Protein AF-A0A969ECD8-F1 (afdb_monomer_lite)

Structure (mmCIF, N/CA/C/O backbone):
data_AF-A0A969ECD8-F1
#
_entry.id   AF-A0A969ECD8-F1
#
loop_
_atom_site.group_PDB
_atom_site.id
_atom_site.type_symbol
_atom_site.label_atom_id
_atom_site.label_alt_id
_atom_site.label_comp_id
_atom_site.label_asym_id
_atom_site.label_entity_id
_atom_site.label_seq_id
_atom_site.pdbx_PDB_ins_code
_atom_site.Cartn_x
_atom_site.Cartn_y
_atom_site.Cartn_z
_atom_site.occupancy
_atom_site.B_iso_or_equiv
_atom_site.auth_seq_id
_atom_site.auth_comp_id
_atom_site.auth_asym_id
_atom_site.auth_atom_id
_atom_site.pdbx_PDB_model_num
ATOM 1 N N . MET A 1 1 ? 6.812 4.926 13.891 1.00 54.78 1 MET A N 1
ATOM 2 C CA . MET A 1 1 ? 6.330 5.191 15.276 1.00 54.78 1 MET A CA 1
ATOM 3 C C . MET A 1 1 ? 5.488 6.466 15.415 1.00 54.78 1 MET A C 1
ATOM 5 O O . MET A 1 1 ? 4.876 6.629 16.461 1.00 54.78 1 MET A O 1
ATOM 9 N N . SER A 1 2 ? 5.387 7.356 14.419 1.00 75.31 2 SER A N 1
ATOM 10 C CA . SER A 1 2 ? 4.598 8.593 14.570 1.00 75.31 2 SER A CA 1
ATOM 11 C C . SER A 1 2 ? 3.088 8.410 14.365 1.00 75.31 2 SER A C 1
ATOM 13 O O . SER A 1 2 ? 2.316 9.140 14.978 1.00 75.31 2 SER A O 1
ATOM 15 N N . PHE A 1 3 ? 2.642 7.428 13.568 1.00 90.62 3 PHE A N 1
ATOM 16 C CA . PHE A 1 3 ? 1.215 7.266 13.241 1.00 90.62 3 PHE A CA 1
ATOM 17 C C . PHE A 1 3 ? 0.589 5.936 13.672 1.00 90.62 3 PHE A C 1
ATOM 19 O O . PHE A 1 3 ? -0.624 5.778 13.559 1.00 90.62 3 PHE A O 1
ATOM 26 N N . SER A 1 4 ? 1.359 4.995 14.222 1.00 91.00 4 SER A N 1
ATOM 27 C CA . SER A 1 4 ? 0.848 3.664 14.592 1.00 91.00 4 SER A CA 1
ATOM 28 C C . SER A 1 4 ? -0.287 3.712 15.622 1.00 91.00 4 SER A C 1
ATOM 30 O O . SER A 1 4 ? -1.237 2.940 15.530 1.00 91.00 4 SER A O 1
ATOM 32 N N . ALA A 1 5 ? -0.235 4.642 16.582 1.00 93.19 5 ALA A N 1
ATOM 33 C CA . ALA A 1 5 ? -1.320 4.846 17.542 1.00 93.19 5 ALA A CA 1
ATOM 34 C C . ALA A 1 5 ? -2.611 5.338 16.866 1.00 93.19 5 ALA A C 1
ATOM 36 O O . ALA A 1 5 ? -3.697 4.904 17.239 1.00 93.19 5 ALA A O 1
ATOM 37 N N . ILE A 1 6 ? -2.492 6.195 15.844 1.00 94.88 6 ILE A N 1
ATOM 38 C CA . ILE A 1 6 ? -3.637 6.695 15.071 1.00 94.88 6 ILE A CA 1
ATOM 39 C C . ILE A 1 6 ? -4.238 5.567 14.238 1.00 94.88 6 ILE A C 1
ATOM 41 O O . ILE A 1 6 ? -5.451 5.394 14.255 1.00 94.88 6 ILE A O 1
ATOM 45 N N . VAL A 1 7 ? -3.406 4.769 13.562 1.00 95.62 7 VAL A N 1
ATOM 46 C CA . VAL A 1 7 ? -3.863 3.614 12.772 1.00 95.62 7 VAL A CA 1
ATOM 47 C C . VAL A 1 7 ? -4.618 2.617 13.654 1.00 95.62 7 VAL A C 1
ATOM 49 O O . VAL A 1 7 ? -5.744 2.253 13.330 1.00 95.62 7 VAL A O 1
ATOM 52 N N . LYS A 1 8 ? -4.071 2.267 14.826 1.00 93.88 8 LYS A N 1
ATOM 53 C CA . LYS A 1 8 ? -4.745 1.398 15.810 1.00 93.88 8 LYS A CA 1
ATOM 54 C C . LYS A 1 8 ? -6.033 2.010 16.367 1.00 93.88 8 LYS A C 1
ATOM 56 O O . LYS A 1 8 ? -7.001 1.300 16.619 1.00 93.88 8 LYS A O 1
ATOM 61 N N . GLY A 1 9 ? -6.044 3.322 16.597 1.00 95.75 9 GLY A N 1
ATOM 62 C CA . GLY A 1 9 ? -7.234 4.041 17.050 1.00 95.75 9 GLY A CA 1
ATOM 63 C C . GLY A 1 9 ? -8.347 4.037 16.001 1.00 95.75 9 GLY A C 1
ATOM 64 O O . GLY A 1 9 ? -9.500 3.784 16.335 1.00 95.75 9 GLY A O 1
ATOM 65 N N . LEU A 1 10 ? -7.993 4.262 14.731 1.00 95.50 10 LEU A N 1
ATOM 66 C CA . LEU A 1 10 ? -8.916 4.177 13.599 1.00 95.50 10 LEU A CA 1
ATOM 67 C C . LEU A 1 10 ? -9.442 2.758 13.411 1.00 95.50 10 LEU A C 1
ATOM 69 O O . LEU A 1 10 ? -10.644 2.608 13.217 1.00 95.50 10 LEU A O 1
ATOM 73 N N . GLY A 1 11 ? -8.583 1.745 13.532 1.00 94.31 11 GLY A N 1
ATOM 74 C CA . GLY A 1 11 ? -8.965 0.338 13.414 1.00 94.31 11 GLY A CA 1
ATOM 75 C C . GLY A 1 11 ? -10.118 -0.060 14.340 1.00 94.31 11 GLY A C 1
ATOM 76 O O . GLY A 1 11 ? -11.049 -0.737 13.922 1.00 94.31 11 GLY A O 1
ATOM 77 N N . ARG A 1 12 ? -10.134 0.494 15.559 1.00 94.38 12 ARG A N 1
ATOM 78 C CA . ARG A 1 12 ? -11.169 0.264 16.586 1.00 94.38 12 ARG A CA 1
ATOM 79 C C . ARG A 1 12 ? -12.389 1.185 16.489 1.00 94.38 12 ARG A C 1
ATOM 81 O O . ARG A 1 12 ? -13.218 1.210 17.397 1.00 94.38 12 ARG A O 1
ATOM 88 N N . SER A 1 13 ? -12.466 2.024 15.461 1.00 96.94 13 SER A N 1
ATOM 89 C CA . SER A 1 13 ? -13.577 2.961 15.293 1.00 96.94 13 SER A CA 1
ATOM 90 C C . SER A 1 13 ? -14.752 2.305 14.567 1.00 96.94 13 SER A C 1
ATOM 92 O O . SER A 1 13 ? -14.558 1.493 13.666 1.00 96.94 13 SER A O 1
ATOM 94 N N . ARG A 1 14 ? -15.978 2.747 14.877 1.00 96.31 14 ARG A N 1
ATOM 95 C CA . ARG A 1 14 ? -17.185 2.329 14.135 1.00 96.31 14 ARG A CA 1
ATOM 96 C C . ARG A 1 14 ? -17.089 2.614 12.638 1.00 96.31 14 ARG A C 1
ATOM 98 O O . ARG A 1 14 ? -17.589 1.846 11.831 1.00 96.31 14 ARG A O 1
ATOM 105 N N . LEU A 1 15 ? -16.406 3.698 12.267 1.00 94.94 15 LEU A N 1
ATOM 106 C CA . LEU A 1 15 ? -16.158 4.021 10.867 1.00 94.94 15 LEU A CA 1
ATOM 107 C C . LEU A 1 15 ? -15.366 2.904 10.175 1.00 94.94 15 LEU A C 1
ATOM 109 O O . LEU A 1 15 ? -15.703 2.523 9.062 1.00 94.94 15 LEU A O 1
ATOM 113 N N . CYS A 1 16 ? -14.330 2.366 10.822 1.00 96.12 16 CYS A N 1
ATOM 114 C CA . CYS A 1 16 ? -13.555 1.258 10.268 1.00 96.12 16 CYS A CA 1
ATOM 115 C C . CYS A 1 16 ? -14.425 0.008 10.098 1.00 96.12 16 CYS A C 1
ATOM 117 O O . CYS A 1 16 ? -14.419 -0.579 9.022 1.00 96.12 16 CYS A O 1
ATOM 119 N N . GLU A 1 17 ? -15.241 -0.337 11.097 1.00 96.56 17 GLU A N 1
ATOM 120 C CA . GLU A 1 17 ? -16.182 -1.465 11.016 1.00 96.56 17 GLU A CA 1
ATOM 121 C C . GLU A 1 17 ? -17.149 -1.329 9.825 1.00 96.56 17 GLU A C 1
ATOM 123 O O . GLU A 1 17 ? -17.317 -2.271 9.049 1.00 96.56 17 GLU A O 1
ATOM 128 N N . GLU A 1 18 ? -17.737 -0.146 9.624 1.00 97.44 18 GLU A N 1
ATOM 129 C CA . GLU A 1 18 ? -18.638 0.129 8.496 1.00 97.44 18 GLU A CA 1
ATOM 130 C C . GLU A 1 18 ? -17.923 0.044 7.140 1.00 97.44 18 GLU A C 1
ATOM 132 O O . GLU A 1 18 ? -18.448 -0.541 6.187 1.00 97.44 18 GLU A O 1
ATOM 137 N N . LEU A 1 19 ? -16.711 0.600 7.041 1.00 96.88 19 LEU A N 1
ATOM 138 C CA . LEU A 1 19 ? -15.906 0.544 5.821 1.00 96.88 19 LEU A CA 1
ATOM 139 C C . LEU A 1 19 ? -15.462 -0.888 5.497 1.00 96.88 19 LEU A C 1
ATOM 141 O O . LEU A 1 19 ? -15.495 -1.275 4.329 1.00 96.88 19 LEU A O 1
ATOM 145 N N . LEU A 1 20 ? -15.094 -1.680 6.507 1.00 96.88 20 LEU A N 1
ATOM 146 C CA . LEU A 1 20 ? -14.751 -3.096 6.356 1.00 96.88 20 LEU A CA 1
ATOM 147 C C . LEU A 1 20 ? -15.950 -3.907 5.873 1.00 96.88 20 LEU A C 1
ATOM 149 O O . LEU A 1 20 ? -15.813 -4.695 4.940 1.00 96.88 20 LEU A O 1
ATOM 153 N N . LEU A 1 21 ? -17.125 -3.689 6.462 1.00 97.12 21 LEU A N 1
ATOM 154 C CA . LEU A 1 21 ? -18.354 -4.367 6.058 1.00 97.12 21 LEU A CA 1
ATOM 155 C C . LEU A 1 21 ? -18.721 -4.020 4.610 1.00 97.12 21 LEU A C 1
ATOM 157 O O . LEU A 1 21 ? -19.039 -4.910 3.819 1.00 97.12 21 LEU A O 1
ATOM 161 N N . LYS A 1 22 ? -18.597 -2.745 4.224 1.00 97.25 22 LYS A N 1
ATOM 162 C CA . LYS A 1 22 ? -18.795 -2.310 2.837 1.00 97.25 22 LYS A CA 1
ATOM 163 C C . LYS A 1 22 ? -17.781 -2.953 1.889 1.00 97.25 22 LYS A C 1
ATOM 165 O O . LYS A 1 22 ? -18.178 -3.458 0.843 1.00 97.25 22 LYS A O 1
ATOM 170 N N . LEU A 1 23 ? -16.502 -2.985 2.264 1.00 96.56 23 LEU A N 1
ATOM 171 C CA . LEU A 1 23 ? -15.445 -3.620 1.476 1.00 96.56 23 LEU A CA 1
ATOM 172 C C . LEU A 1 23 ? -15.694 -5.125 1.302 1.00 96.56 23 LEU A C 1
ATOM 174 O O . LEU A 1 23 ? -15.521 -5.644 0.208 1.00 96.56 23 LEU A O 1
ATOM 178 N N . GLN A 1 24 ? -16.144 -5.825 2.344 1.00 95.31 24 GLN A N 1
ATOM 179 C CA . GLN A 1 24 ? -16.468 -7.254 2.271 1.00 95.31 24 GLN A CA 1
ATOM 180 C C . GLN A 1 24 ? -17.663 -7.542 1.358 1.00 95.31 24 GLN A C 1
ATOM 182 O O . GLN A 1 24 ? -17.666 -8.551 0.661 1.00 95.31 24 GLN A O 1
ATOM 187 N N . GLN A 1 25 ? -18.670 -6.667 1.351 1.00 97.06 25 GLN A N 1
ATOM 188 C CA . GLN A 1 25 ? -19.867 -6.834 0.524 1.00 97.06 25 GLN A CA 1
ATOM 189 C C . GLN A 1 25 ? -19.649 -6.432 -0.937 1.00 97.06 25 GLN A C 1
ATOM 191 O O . GLN A 1 25 ? -20.212 -7.048 -1.837 1.00 97.06 25 GLN A O 1
ATOM 196 N N . GLN A 1 26 ? -18.882 -5.366 -1.170 1.00 97.19 26 GLN A N 1
ATOM 197 C CA . GLN A 1 26 ? -18.734 -4.748 -2.491 1.00 97.19 26 GLN A CA 1
ATOM 198 C C . GLN A 1 26 ? -17.406 -5.090 -3.168 1.00 97.19 26 GLN A C 1
ATOM 200 O O . GLN A 1 26 ? -17.230 -4.776 -4.341 1.00 97.19 26 GLN A O 1
ATOM 205 N N . HIS A 1 27 ? -16.464 -5.692 -2.438 1.00 95.56 27 HIS A N 1
ATOM 206 C CA . HIS A 1 27 ? -15.081 -5.977 -2.848 1.00 95.56 27 HIS A CA 1
ATOM 207 C C . HIS A 1 27 ? -14.238 -4.752 -3.234 1.00 95.56 27 HIS A C 1
ATOM 209 O O . HIS A 1 27 ? -13.042 -4.881 -3.481 1.00 95.56 27 HIS A O 1
ATOM 215 N N . VAL A 1 28 ? -14.834 -3.561 -3.254 1.00 96.31 28 VAL A N 1
ATOM 216 C CA . VAL A 1 28 ? -14.207 -2.298 -3.629 1.00 96.31 28 VAL A CA 1
ATOM 217 C C . VAL A 1 28 ? -14.666 -1.215 -2.661 1.00 96.31 28 VAL A C 1
ATOM 219 O O . VAL A 1 28 ? -15.826 -1.173 -2.248 1.00 96.31 28 VAL A O 1
ATOM 222 N N . LEU A 1 29 ? -13.745 -0.321 -2.306 1.00 95.75 29 LEU A N 1
ATOM 223 C CA . LEU A 1 29 ? -14.032 0.864 -1.514 1.00 95.75 29 LEU A CA 1
ATOM 224 C C . LEU A 1 29 ? -13.362 2.091 -2.138 1.00 95.75 29 LEU A C 1
ATOM 226 O O . LEU A 1 29 ? -12.142 2.238 -2.083 1.00 95.75 29 LEU A O 1
ATOM 230 N N . ASP A 1 30 ? -14.174 3.004 -2.666 1.00 94.94 30 ASP A N 1
ATOM 231 C CA . ASP A 1 30 ? -13.685 4.245 -3.265 1.00 94.94 30 ASP A CA 1
ATOM 232 C C . ASP A 1 30 ? -13.532 5.356 -2.221 1.00 94.94 30 ASP A C 1
ATOM 234 O O . ASP A 1 30 ? -14.501 5.837 -1.627 1.00 94.94 30 ASP A O 1
ATOM 238 N N . LEU A 1 31 ? -12.289 5.794 -2.015 1.00 93.56 31 LEU A N 1
ATOM 239 C CA 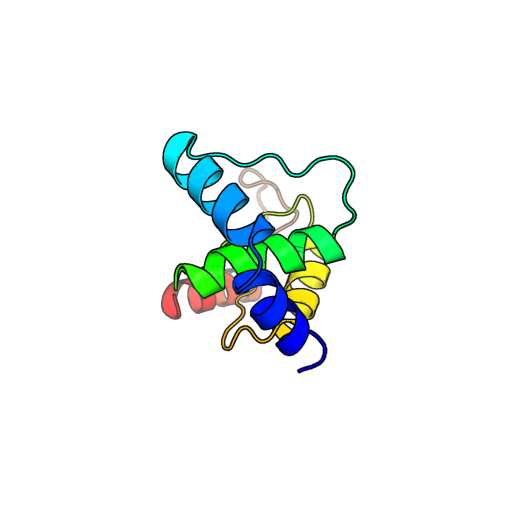. LEU A 1 31 ? -11.940 6.912 -1.139 1.00 93.56 31 LEU A CA 1
ATOM 240 C C . LEU A 1 31 ? -11.698 8.183 -1.972 1.00 93.56 31 LEU A C 1
ATOM 242 O O . LEU A 1 31 ? -10.581 8.452 -2.431 1.00 93.56 31 LEU A O 1
ATOM 246 N N . CYS A 1 32 ? -12.744 8.984 -2.166 1.00 93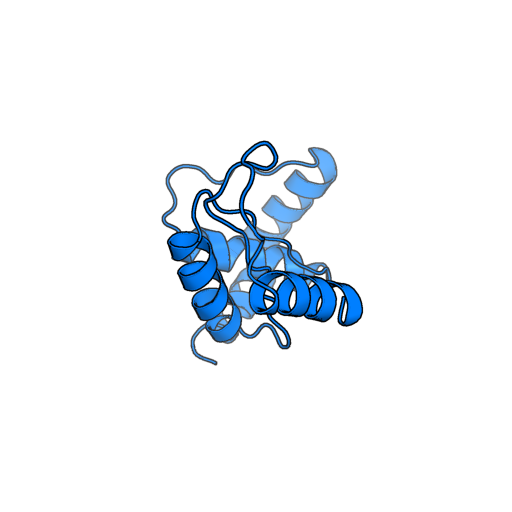.19 32 CYS A N 1
ATOM 247 C CA . CYS A 1 32 ? -12.697 10.221 -2.955 1.00 93.19 32 CYS A CA 1
ATOM 248 C C . CYS A 1 32 ? -12.457 11.468 -2.085 1.00 93.19 32 CYS A C 1
ATOM 250 O O . CYS A 1 32 ? -12.809 11.500 -0.910 1.00 93.19 32 CYS A O 1
ATOM 252 N N . GLY A 1 33 ? -11.847 12.511 -2.660 1.00 91.94 33 GLY A N 1
ATOM 253 C CA . GLY A 1 33 ? -11.665 13.816 -1.999 1.00 91.94 33 GLY A CA 1
ATOM 254 C C . GLY A 1 33 ? -10.639 13.858 -0.856 1.00 91.94 33 GLY A C 1
ATOM 255 O O . GLY A 1 33 ? -10.406 14.919 -0.284 1.00 91.94 33 GLY A O 1
ATOM 256 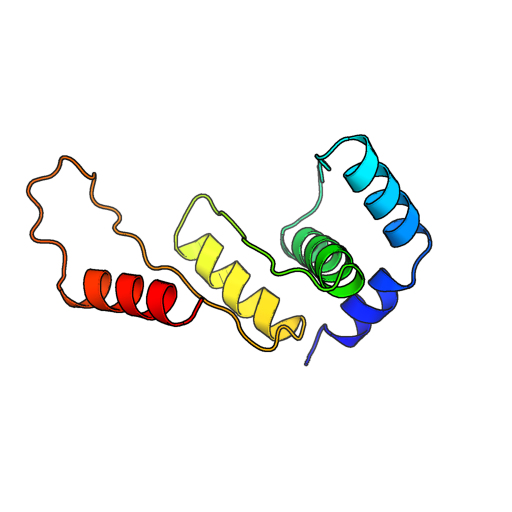N N . LEU A 1 34 ? -10.002 12.732 -0.529 1.00 90.75 34 LEU A N 1
ATOM 257 C CA . LEU A 1 34 ? -9.015 12.639 0.546 1.00 90.75 34 LEU A CA 1
ATOM 258 C C . LEU A 1 34 ? -7.577 12.814 0.024 1.00 90.75 34 LEU A C 1
ATOM 260 O O . LEU A 1 34 ? -7.225 12.220 -1.002 1.00 90.75 34 LEU A O 1
ATOM 264 N N . PRO A 1 35 ? -6.707 13.553 0.742 1.00 92.62 35 PRO A N 1
ATOM 265 C CA . PRO A 1 35 ? -5.284 13.584 0.431 1.00 92.62 35 PRO A CA 1
ATOM 266 C C . PRO A 1 35 ? -4.607 12.240 0.758 1.00 92.62 35 PRO A C 1
ATOM 268 O O . PRO A 1 35 ? -5.163 11.384 1.451 1.00 92.62 35 PRO A O 1
ATOM 271 N N . ARG A 1 36 ? -3.374 12.051 0.269 1.00 91.94 36 ARG A N 1
ATOM 272 C CA . ARG A 1 36 ? -2.612 10.791 0.388 1.00 91.94 36 ARG A CA 1
ATOM 273 C C . ARG A 1 36 ? -2.470 10.279 1.828 1.00 91.94 36 ARG A C 1
ATOM 275 O O . ARG A 1 36 ? -2.604 9.080 2.061 1.00 91.94 36 ARG A O 1
ATOM 282 N N . LEU A 1 37 ? -2.205 11.166 2.790 1.00 94.00 37 LEU A N 1
ATOM 283 C CA . LEU A 1 37 ? -1.954 10.765 4.177 1.00 94.00 37 LEU A CA 1
ATOM 284 C C . LEU A 1 37 ? -3.196 10.119 4.830 1.00 94.00 37 LEU A C 1
ATOM 286 O O . LEU A 1 37 ? -3.083 8.978 5.274 1.00 94.00 37 LEU A O 1
ATOM 290 N N . PRO A 1 38 ? -4.389 10.752 4.828 1.00 94.00 38 PRO A N 1
ATOM 291 C CA . PRO A 1 38 ? -5.622 10.104 5.275 1.00 94.00 38 PRO A CA 1
ATOM 292 C C . PRO A 1 38 ? -5.955 8.812 4.531 1.00 94.00 38 PRO A C 1
ATOM 294 O O . PRO A 1 38 ? -6.352 7.846 5.177 1.00 94.00 38 PRO A O 1
ATOM 297 N N . LYS A 1 39 ? -5.746 8.751 3.205 1.00 95.50 39 LYS A N 1
ATOM 298 C CA . LYS A 1 39 ? -5.938 7.503 2.445 1.00 95.50 39 LYS A CA 1
ATOM 299 C C . LYS A 1 39 ? -5.067 6.377 2.994 1.00 95.50 39 LYS A C 1
ATOM 301 O O . LYS A 1 39 ? -5.560 5.275 3.193 1.00 95.50 39 LYS A O 1
ATOM 306 N N . GLY A 1 40 ? -3.800 6.665 3.292 1.00 95.25 40 GLY A N 1
ATOM 307 C CA . GLY A 1 40 ? -2.899 5.676 3.873 1.00 95.25 40 GLY A CA 1
ATOM 308 C C . GLY A 1 40 ? -3.236 5.296 5.309 1.00 95.25 40 GLY A C 1
ATOM 309 O O . GLY A 1 40 ? -3.093 4.127 5.651 1.00 95.25 40 GLY A O 1
ATOM 310 N N . LEU A 1 41 ? -3.731 6.232 6.128 1.00 95.75 41 LEU A N 1
ATOM 311 C CA . LEU A 1 41 ? -4.202 5.923 7.484 1.00 95.75 41 LEU A CA 1
ATOM 312 C C . LEU A 1 41 ? -5.397 4.967 7.449 1.00 95.75 41 LEU A C 1
ATOM 314 O O . LEU A 1 41 ? -5.390 3.971 8.165 1.00 95.75 41 LEU A O 1
ATOM 318 N N . VAL A 1 42 ? -6.390 5.252 6.598 1.00 96.12 42 VAL A N 1
ATOM 319 C CA . VAL A 1 42 ? -7.577 4.401 6.440 1.00 96.12 42 VAL A CA 1
ATOM 320 C C . VAL A 1 42 ? -7.182 3.044 5.865 1.00 96.12 42 VAL A C 1
ATOM 322 O O . VAL A 1 42 ? -7.495 2.029 6.472 1.00 96.12 42 VAL A O 1
ATOM 325 N N . ALA A 1 43 ? -6.436 3.002 4.756 1.00 96.19 43 ALA A N 1
ATOM 326 C CA . ALA A 1 43 ? -6.005 1.742 4.147 1.00 96.19 43 ALA A CA 1
ATOM 327 C C . ALA A 1 43 ? -5.152 0.890 5.103 1.00 96.19 43 ALA A C 1
ATOM 329 O O . ALA A 1 43 ? -5.370 -0.315 5.206 1.00 96.19 43 ALA A O 1
ATOM 330 N N . SER A 1 44 ? -4.234 1.513 5.854 1.00 96.38 44 SER A N 1
ATOM 331 C CA . SER A 1 44 ? -3.435 0.805 6.861 1.00 96.38 44 SER A CA 1
ATOM 332 C C . SER A 1 44 ? -4.292 0.290 8.010 1.00 96.38 44 SER A C 1
ATOM 334 O O . SER A 1 44 ? -4.064 -0.826 8.457 1.00 96.38 44 SER A O 1
ATOM 336 N N . ALA A 1 45 ? -5.274 1.064 8.481 1.00 96.31 45 ALA A N 1
ATOM 337 C CA . ALA A 1 45 ? -6.173 0.623 9.544 1.00 96.31 45 ALA A CA 1
ATOM 338 C C . ALA A 1 45 ? -7.015 -0.577 9.092 1.00 96.31 45 ALA A C 1
ATOM 340 O O . ALA A 1 45 ? -7.054 -1.581 9.795 1.00 96.31 45 ALA A O 1
ATOM 341 N N . LEU A 1 46 ? -7.607 -0.514 7.894 1.00 96.69 46 LEU A N 1
ATOM 342 C CA . LEU A 1 46 ? -8.399 -1.614 7.334 1.00 96.69 46 LEU A CA 1
ATOM 343 C C . LEU A 1 46 ? -7.559 -2.894 7.184 1.00 96.69 46 LEU A C 1
ATOM 345 O O . LEU A 1 46 ? -7.970 -3.956 7.648 1.00 96.69 46 LEU A O 1
ATOM 349 N N . ALA A 1 47 ? -6.369 -2.790 6.581 1.00 96.44 47 ALA A N 1
ATOM 350 C CA . ALA A 1 47 ? -5.501 -3.942 6.340 1.00 96.44 47 ALA A CA 1
ATOM 351 C C . ALA A 1 47 ? -4.935 -4.539 7.641 1.00 96.44 47 ALA A C 1
ATOM 353 O O . ALA A 1 47 ? -4.920 -5.759 7.799 1.00 96.44 47 ALA A O 1
ATOM 354 N N . GLN A 1 48 ? -4.519 -3.700 8.600 1.00 94.31 48 GLN A N 1
ATOM 355 C CA . GLN A 1 48 ? -4.001 -4.172 9.890 1.00 94.31 48 GLN A CA 1
ATOM 356 C C . GLN A 1 48 ? -5.091 -4.819 10.754 1.00 94.31 48 GLN A C 1
ATOM 358 O O . GLN A 1 48 ? -4.823 -5.854 11.356 1.00 94.31 48 GLN A O 1
ATOM 363 N N . GLU A 1 49 ? -6.318 -4.282 10.782 1.00 94.62 49 GLU A N 1
ATOM 364 C CA . GLU A 1 49 ? -7.440 -4.917 11.499 1.00 94.62 49 GLU A CA 1
ATOM 365 C C . GLU A 1 49 ? -7.803 -6.282 10.894 1.00 94.62 49 GLU A C 1
ATOM 367 O O . GLU A 1 49 ? -8.078 -7.243 11.615 1.00 94.62 49 GLU A O 1
ATOM 372 N N . GLN A 1 50 ? -7.728 -6.413 9.567 1.00 94.31 50 GLN A N 1
ATOM 373 C CA . GLN A 1 50 ? -7.932 -7.695 8.886 1.00 94.31 50 GLN A CA 1
ATOM 374 C C . GLN A 1 50 ? -6.718 -8.634 8.946 1.00 94.31 50 GLN A C 1
ATOM 376 O O . GLN A 1 50 ? -6.830 -9.774 8.501 1.00 94.31 50 GLN A O 1
ATOM 381 N N . HIS A 1 51 ? -5.585 -8.192 9.503 1.00 93.69 51 HIS A N 1
ATOM 382 C CA . HIS A 1 51 ? -4.318 -8.931 9.514 1.00 93.69 51 HIS A CA 1
ATOM 383 C C . HIS A 1 51 ? -3.865 -9.357 8.105 1.00 93.69 51 HIS A C 1
ATOM 385 O O . HIS A 1 51 ? -3.384 -10.472 7.904 1.00 93.69 51 HIS A O 1
ATOM 391 N N . GLN A 1 52 ? -4.035 -8.472 7.118 1.00 94.94 52 GLN A N 1
ATOM 392 C CA . GLN A 1 52 ? -3.699 -8.727 5.716 1.00 94.94 52 GLN A CA 1
ATOM 393 C C . GLN A 1 52 ? -2.528 -7.859 5.238 1.00 94.94 52 GLN A C 1
ATOM 395 O O . GLN A 1 52 ? -2.369 -6.725 5.704 1.00 94.94 52 GLN A O 1
ATOM 400 N N . PRO A 1 53 ? -1.711 -8.358 4.289 1.00 95.75 53 PRO A N 1
ATOM 401 C CA . PRO A 1 53 ? -0.714 -7.535 3.618 1.00 95.75 53 PRO A CA 1
ATOM 402 C C . PRO A 1 53 ? -1.389 -6.449 2.770 1.00 95.75 53 PRO A C 1
ATOM 404 O O . PRO A 1 53 ? -2.503 -6.622 2.276 1.00 95.75 53 PRO A O 1
ATOM 407 N N . LEU A 1 54 ? -0.693 -5.329 2.578 1.00 96.38 54 LEU A N 1
ATOM 408 C CA . LEU A 1 54 ? -1.164 -4.204 1.774 1.00 96.38 54 LEU A CA 1
ATOM 409 C C . LEU A 1 54 ? -0.257 -4.011 0.555 1.00 96.38 54 LEU A C 1
ATOM 411 O O . LEU A 1 54 ? 0.932 -3.743 0.706 1.00 96.38 54 LEU A O 1
ATOM 415 N N . LEU A 1 55 ? -0.838 -4.079 -0.644 1.00 96.62 55 LEU A N 1
ATOM 416 C CA . LEU A 1 55 ? -0.188 -3.667 -1.887 1.00 96.62 55 LEU A CA 1
ATOM 417 C C . LEU A 1 55 ? -0.674 -2.268 -2.268 1.00 9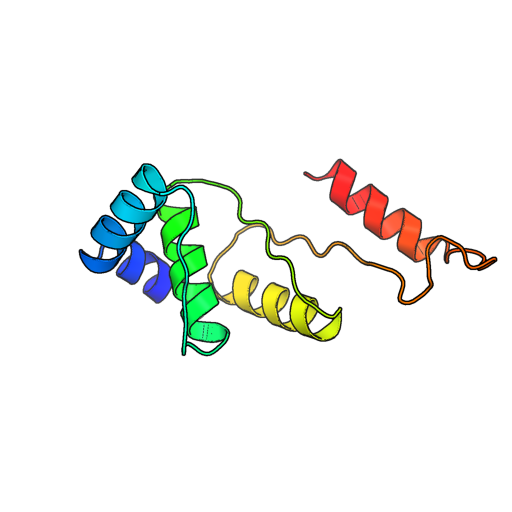6.62 55 LEU A C 1
ATOM 419 O O . LEU A 1 55 ? -1.874 -2.042 -2.428 1.00 96.62 55 LEU A O 1
ATOM 423 N N . VAL A 1 56 ? 0.258 -1.333 -2.441 1.00 96.56 56 VAL A N 1
ATOM 424 C CA . VAL A 1 56 ? -0.041 0.025 -2.906 1.00 96.56 56 VAL A CA 1
ATOM 425 C C . VAL A 1 56 ? 0.511 0.196 -4.314 1.00 96.56 56 VAL A C 1
ATOM 427 O O . VAL A 1 56 ? 1.703 0.017 -4.540 1.00 96.56 56 VAL A O 1
ATOM 430 N N . VAL A 1 57 ? -0.359 0.574 -5.248 1.00 95.81 57 VAL A N 1
ATOM 431 C CA . VAL A 1 57 ? 0.007 0.899 -6.630 1.00 95.81 57 VAL A CA 1
ATOM 432 C C . VAL A 1 57 ? -0.124 2.405 -6.821 1.00 95.81 57 VAL A C 1
ATOM 434 O O . VAL A 1 57 ? -1.151 2.994 -6.478 1.00 95.81 57 VAL A O 1
ATOM 437 N N . THR A 1 58 ? 0.921 3.035 -7.348 1.00 95.12 58 THR A N 1
ATOM 438 C CA . THR A 1 58 ? 0.984 4.480 -7.602 1.00 95.12 58 THR A CA 1
ATOM 439 C C . THR A 1 58 ? 1.268 4.754 -9.069 1.00 95.12 58 THR A C 1
ATOM 441 O O . THR A 1 58 ? 1.691 3.858 -9.797 1.00 95.12 58 THR A O 1
ATOM 444 N N . ALA A 1 59 ? 1.025 5.990 -9.510 1.00 92.94 59 ALA A N 1
ATOM 445 C CA . ALA A 1 59 ? 1.242 6.353 -10.905 1.00 92.94 59 ALA A CA 1
ATOM 446 C C . ALA A 1 59 ? 2.731 6.540 -11.233 1.00 92.94 59 ALA A C 1
ATOM 448 O O . ALA A 1 59 ? 3.134 6.274 -12.360 1.00 92.94 59 ALA A O 1
ATOM 449 N N . THR A 1 60 ? 3.536 6.994 -10.263 1.00 92.81 60 THR A N 1
ATOM 450 C CA . THR A 1 60 ? 4.970 7.267 -10.454 1.00 92.81 60 THR A CA 1
ATOM 451 C C . THR A 1 60 ? 5.835 6.689 -9.331 1.00 92.81 60 THR A C 1
ATOM 453 O O . THR A 1 60 ? 5.330 6.367 -8.244 1.00 92.81 60 THR A O 1
ATOM 456 N N . LEU A 1 61 ? 7.148 6.597 -9.585 1.00 91.50 61 LEU A N 1
ATOM 457 C CA . LEU A 1 61 ? 8.161 6.183 -8.606 1.00 91.50 61 LEU A CA 1
ATOM 458 C C . LEU A 1 61 ? 8.284 7.157 -7.424 1.00 91.50 61 LEU A C 1
ATOM 460 O O . LEU A 1 61 ? 8.500 6.758 -6.279 1.00 91.50 61 LEU A O 1
ATOM 464 N N . GLU A 1 62 ? 8.120 8.455 -7.664 1.00 93.38 62 GLU A N 1
ATOM 465 C CA . GLU A 1 62 ? 8.169 9.452 -6.594 1.00 93.38 62 GLU A CA 1
ATOM 466 C C . GLU A 1 62 ? 6.971 9.309 -5.656 1.00 93.38 62 GLU A C 1
ATOM 468 O O . GLU A 1 62 ? 7.089 9.513 -4.442 1.00 93.38 62 GLU A O 1
ATOM 473 N N . GLU A 1 63 ? 5.799 8.969 -6.198 1.00 94.38 63 GLU A N 1
ATOM 474 C CA . GLU A 1 63 ? 4.625 8.686 -5.384 1.00 94.38 63 GLU A CA 1
ATOM 475 C C . GLU A 1 63 ? 4.802 7.414 -4.561 1.00 94.38 63 GLU A C 1
ATOM 477 O O . GLU A 1 63 ? 4.508 7.453 -3.361 1.00 94.38 63 GLU A O 1
ATOM 482 N N . SER A 1 64 ? 5.314 6.325 -5.146 1.00 94.44 64 SER A N 1
ATOM 483 C CA . SER A 1 64 ? 5.572 5.089 -4.396 1.00 94.44 64 SER A CA 1
ATOM 484 C C . SER A 1 64 ? 6.584 5.328 -3.279 1.00 94.44 64 SER A C 1
ATOM 486 O O . SER A 1 64 ? 6.370 4.854 -2.164 1.00 94.44 64 SER A O 1
ATOM 488 N N . GLY A 1 65 ? 7.626 6.136 -3.513 1.00 94.88 65 GLY A N 1
ATOM 489 C CA . GLY A 1 65 ? 8.624 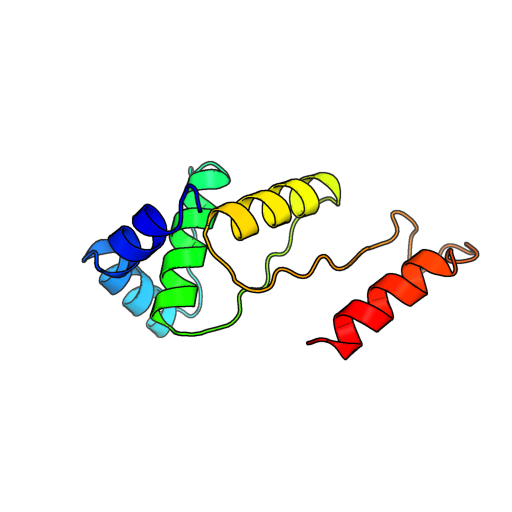6.455 -2.487 1.00 94.88 65 GLY A CA 1
ATOM 490 C C . GLY A 1 65 ? 8.004 7.205 -1.307 1.00 94.88 65 GLY A C 1
ATOM 491 O O . GLY A 1 65 ? 8.213 6.857 -0.144 1.00 94.88 65 GLY A O 1
ATOM 492 N N . ARG A 1 66 ? 7.137 8.186 -1.594 1.00 95.31 66 ARG A N 1
ATOM 493 C CA . ARG A 1 66 ? 6.377 8.905 -0.555 1.00 95.31 66 ARG A CA 1
ATOM 494 C C . ARG A 1 66 ? 5.425 7.984 0.207 1.00 95.31 66 ARG A C 1
ATOM 496 O O . ARG A 1 66 ? 5.203 8.210 1.396 1.00 95.31 66 ARG A O 1
ATOM 503 N N . TRP A 1 67 ? 4.842 6.990 -0.460 1.00 96.44 67 TRP A N 1
ATOM 504 C CA . TRP A 1 67 ? 4.005 5.978 0.182 1.00 96.44 67 TRP A CA 1
ATOM 505 C C . TRP A 1 67 ? 4.816 5.045 1.080 1.00 96.44 67 TRP A C 1
ATOM 507 O O . TRP A 1 67 ? 4.390 4.815 2.209 1.00 96.44 67 TRP A O 1
ATOM 517 N N . ALA A 1 68 ? 5.988 4.582 0.644 1.00 95.38 68 ALA A N 1
ATOM 518 C CA . ALA A 1 68 ? 6.855 3.710 1.434 1.00 95.38 68 ALA A CA 1
ATOM 519 C C . ALA A 1 68 ? 7.230 4.354 2.779 1.00 95.38 68 ALA A C 1
ATOM 521 O O . ALA A 1 68 ? 6.893 3.816 3.835 1.00 95.38 68 ALA A O 1
ATOM 522 N N . THR A 1 69 ? 7.774 5.578 2.758 1.00 94.38 69 THR A N 1
ATOM 523 C CA . THR A 1 69 ? 8.107 6.324 3.989 1.00 94.38 69 THR A CA 1
ATOM 524 C C . THR A 1 69 ? 6.877 6.563 4.872 1.00 94.38 69 THR A C 1
ATOM 526 O O . THR A 1 69 ? 6.945 6.543 6.104 1.00 94.38 69 THR A O 1
ATOM 529 N N . GLN A 1 70 ? 5.715 6.798 4.256 1.00 94.81 70 GLN A N 1
ATOM 530 C CA . GLN A 1 70 ? 4.468 6.999 4.987 1.00 94.81 70 GLN A CA 1
ATOM 531 C C . GLN A 1 70 ? 4.001 5.709 5.692 1.00 94.81 70 GLN A C 1
ATOM 533 O O . GLN A 1 70 ? 3.550 5.781 6.837 1.00 94.81 70 GLN A O 1
ATOM 538 N N . LEU A 1 71 ? 4.128 4.543 5.054 1.00 95.44 71 LEU A N 1
ATOM 539 C CA . LEU A 1 71 ? 3.755 3.243 5.625 1.00 95.44 71 LEU A CA 1
ATOM 540 C C . LEU A 1 71 ? 4.688 2.830 6.775 1.00 95.44 71 LEU A C 1
ATOM 542 O O . LEU A 1 71 ? 4.213 2.387 7.823 1.00 95.44 71 LEU A O 1
ATOM 546 N N . GLU A 1 72 ? 5.991 3.080 6.656 1.00 94.38 72 GLU A N 1
ATOM 547 C CA . GLU A 1 72 ? 6.947 2.890 7.760 1.00 94.38 72 GLU A CA 1
ATOM 548 C C . GLU A 1 72 ? 6.547 3.721 8.994 1.00 94.38 72 GLU A C 1
ATOM 550 O O . GLU A 1 72 ? 6.511 3.247 10.138 1.00 94.38 72 GLU A O 1
ATOM 555 N N . ALA A 1 73 ? 6.146 4.978 8.774 1.00 93.56 73 ALA A N 1
ATOM 556 C CA . ALA A 1 73 ? 5.672 5.857 9.839 1.00 93.56 73 ALA A CA 1
ATOM 557 C C . ALA A 1 73 ? 4.377 5.345 10.512 1.00 93.56 73 ALA A C 1
ATOM 559 O O . ALA A 1 73 ? 4.193 5.547 11.725 1.00 93.56 73 ALA A O 1
ATOM 560 N N . MET A 1 74 ? 3.527 4.641 9.751 1.00 94.75 74 MET A N 1
ATOM 561 C CA . MET A 1 74 ? 2.265 4.005 10.171 1.00 94.75 74 MET A CA 1
ATOM 562 C C . MET A 1 74 ? 2.444 2.695 10.950 1.00 94.75 74 MET A C 1
ATOM 564 O O . MET A 1 74 ? 1.472 2.179 11.500 1.00 94.75 74 MET A O 1
ATOM 568 N N . GLY A 1 75 ? 3.678 2.209 11.102 1.00 90.25 75 GLY A N 1
ATOM 569 C CA . GLY A 1 75 ? 3.985 1.059 11.956 1.00 90.25 75 GLY A CA 1
ATOM 570 C C . GLY A 1 75 ? 3.863 -0.295 11.265 1.00 90.25 75 GLY A C 1
ATOM 571 O O . GLY A 1 75 ? 3.730 -1.301 11.959 1.00 90.25 75 GLY A O 1
ATOM 572 N N . TRP A 1 76 ? 3.925 -0.322 9.933 1.00 94.56 76 TRP A N 1
ATOM 573 C CA . TRP A 1 76 ? 4.195 -1.554 9.199 1.00 94.56 76 TRP A CA 1
ATOM 574 C C . TRP A 1 76 ? 5.593 -2.065 9.561 1.00 94.56 76 TRP A C 1
ATOM 576 O O . TRP A 1 76 ? 6.543 -1.286 9.604 1.00 94.56 76 TRP A O 1
ATOM 586 N N . GLN A 1 77 ? 5.700 -3.356 9.882 1.00 90.38 77 GLN A N 1
ATOM 587 C CA . GLN A 1 77 ? 6.974 -3.973 10.279 1.00 90.38 77 GLN A CA 1
ATOM 588 C C . GLN A 1 77 ? 7.926 -4.100 9.093 1.00 90.38 77 GLN A C 1
ATOM 590 O O . GLN A 1 77 ? 9.120 -3.853 9.231 1.00 90.38 77 GLN A O 1
ATOM 595 N N . THR A 1 78 ? 7.359 -4.436 7.938 1.00 93.75 78 THR A N 1
ATOM 596 C CA . THR A 1 78 ? 8.077 -4.638 6.691 1.00 93.75 78 THR A CA 1
ATOM 597 C C . THR A 1 78 ? 7.378 -3.846 5.600 1.00 93.75 78 THR A C 1
ATOM 599 O O . THR A 1 78 ? 6.156 -3.929 5.454 1.00 93.75 78 THR A O 1
ATOM 602 N N . VAL A 1 79 ? 8.150 -3.059 4.856 1.00 95.56 79 VAL A N 1
ATOM 603 C CA . VAL A 1 79 ? 7.678 -2.294 3.703 1.00 95.56 79 VAL A CA 1
ATOM 604 C C . VAL A 1 79 ? 8.634 -2.577 2.557 1.00 95.56 79 VAL A C 1
ATOM 606 O O . VAL A 1 79 ? 9.816 -2.260 2.641 1.00 95.56 79 VAL A O 1
ATOM 609 N N . TYR A 1 80 ? 8.112 -3.182 1.495 1.00 95.31 80 TYR A N 1
ATOM 610 C CA . TYR A 1 80 ? 8.869 -3.442 0.280 1.00 95.31 80 TYR A CA 1
ATOM 611 C C . TYR A 1 80 ? 8.597 -2.366 -0.759 1.00 95.31 80 TYR A C 1
ATOM 613 O O . TYR A 1 80 ? 7.453 -1.964 -0.980 1.00 95.31 80 TYR A O 1
ATOM 621 N N . PHE A 1 81 ? 9.661 -1.924 -1.418 1.00 93.75 81 PHE A N 1
ATOM 622 C CA . PHE A 1 81 ? 9.589 -1.016 -2.548 1.00 93.75 81 PHE A CA 1
ATOM 623 C C . PHE A 1 81 ? 9.999 -1.775 -3.803 1.00 93.75 81 PHE A C 1
ATOM 625 O O . PHE A 1 81 ? 11.167 -2.118 -3.950 1.00 93.75 81 PHE A O 1
ATOM 632 N N . TYR A 1 82 ? 9.048 -2.057 -4.694 1.00 93.12 82 TYR A N 1
ATOM 633 C CA . TYR A 1 82 ? 9.340 -2.722 -5.961 1.00 93.12 82 TYR A CA 1
ATOM 634 C C . TYR A 1 82 ? 9.827 -1.685 -6.988 1.00 93.12 82 TYR A C 1
ATOM 636 O O . TYR A 1 82 ? 9.019 -0.858 -7.426 1.00 93.12 82 TYR A O 1
ATOM 644 N N . PRO A 1 83 ? 11.120 -1.680 -7.370 1.00 87.75 83 PRO A N 1
ATOM 645 C CA . PRO A 1 83 ? 11.626 -0.700 -8.319 1.00 87.75 83 PRO A CA 1
ATOM 646 C C . PRO A 1 83 ? 11.102 -1.008 -9.727 1.00 87.75 83 PRO A C 1
ATOM 648 O O . PRO A 1 83 ? 10.984 -2.168 -10.124 1.00 87.75 83 PRO A O 1
ATOM 651 N N . THR A 1 84 ? 10.806 0.029 -10.507 1.00 86.06 84 THR A N 1
ATOM 652 C CA . THR A 1 84 ? 10.446 -0.099 -11.926 1.00 86.06 84 THR A CA 1
ATOM 653 C C . THR A 1 84 ? 11.349 0.771 -12.786 1.00 86.06 84 THR A C 1
ATOM 655 O O . THR A 1 84 ? 11.936 1.734 -12.301 1.00 86.06 84 THR A O 1
ATOM 658 N N . SER A 1 85 ? 11.457 0.412 -14.063 1.00 77.69 85 SER A N 1
ATOM 659 C CA . SER A 1 85 ? 12.094 1.254 -15.069 1.00 77.69 85 SER A CA 1
ATOM 660 C C . SER A 1 85 ? 11.098 2.283 -15.581 1.00 77.69 85 SER A C 1
ATOM 662 O O . SER A 1 85 ? 9.917 1.967 -15.727 1.00 77.69 85 SER A O 1
ATOM 664 N N . GLU A 1 86 ? 11.596 3.465 -15.927 1.00 74.62 86 GLU A N 1
ATOM 665 C CA . GLU A 1 86 ? 10.874 4.431 -16.764 1.00 74.62 86 GLU A CA 1
ATOM 666 C C . GLU A 1 86 ? 10.895 4.021 -18.252 1.00 74.62 86 GLU A C 1
ATOM 668 O O . GLU A 1 86 ? 10.165 4.585 -19.063 1.00 74.62 86 GLU A O 1
ATOM 673 N N . ALA A 1 87 ? 11.722 3.034 -18.625 1.00 78.56 87 ALA A N 1
ATOM 674 C CA . ALA A 1 87 ? 11.799 2.528 -19.989 1.00 78.56 87 ALA A CA 1
ATOM 675 C C . ALA A 1 87 ? 10.608 1.628 -20.332 1.00 78.56 87 ALA A C 1
ATOM 677 O O . ALA A 1 87 ? 10.129 0.825 -19.521 1.00 78.56 87 ALA A O 1
ATOM 678 N N . SER A 1 88 ? 10.168 1.715 -21.584 1.00 80.19 88 SER A N 1
ATOM 679 C CA . SER A 1 88 ? 9.118 0.841 -22.101 1.00 80.19 88 SER A CA 1
ATOM 680 C C . SER A 1 88 ? 9.603 -0.614 -22.160 1.00 80.19 88 SER A C 1
ATOM 682 O O . SER A 1 88 ? 10.747 -0.866 -22.543 1.00 80.19 88 SER A O 1
ATOM 684 N N . PRO A 1 89 ? 8.736 -1.614 -21.901 1.00 80.06 89 PRO A N 1
ATOM 685 C CA . PRO A 1 89 ? 9.084 -3.024 -22.090 1.00 80.06 89 PRO A CA 1
ATOM 686 C C . PRO A 1 89 ? 9.558 -3.374 -23.509 1.00 80.06 89 PRO A C 1
ATOM 688 O O . PRO A 1 89 ? 10.182 -4.417 -23.692 1.00 80.06 89 PRO A O 1
ATOM 691 N N . TYR A 1 90 ? 9.232 -2.531 -24.495 1.00 82.62 90 TYR A N 1
ATOM 692 C CA . TYR A 1 90 ? 9.560 -2.718 -25.909 1.00 82.62 90 TYR A CA 1
ATOM 693 C C . TYR A 1 90 ? 10.779 -1.914 -26.369 1.00 82.62 90 TYR A C 1
ATOM 695 O O . TYR A 1 90 ? 11.172 -2.015 -27.531 1.00 82.62 90 TYR A O 1
ATOM 703 N N . GLU A 1 91 ? 11.365 -1.096 -25.497 1.00 78.69 91 GLU A N 1
ATOM 704 C CA . GLU A 1 91 ? 12.606 -0.402 -25.810 1.00 78.69 91 GLU A CA 1
ATOM 705 C C . GLU A 1 91 ? 13.782 -1.371 -25.712 1.00 78.69 91 GLU A C 1
ATOM 707 O O . GLU A 1 91 ? 13.877 -2.184 -24.792 1.00 78.69 91 GLU A O 1
ATOM 712 N N . ALA A 1 92 ? 14.701 -1.271 -26.672 1.00 68.12 92 ALA A N 1
ATOM 713 C CA . ALA A 1 92 ? 15.983 -1.961 -26.630 1.00 68.12 92 ALA A CA 1
ATOM 714 C C . ALA A 1 92 ? 16.904 -1.253 -25.624 1.00 68.12 92 ALA A C 1
ATOM 716 O O . ALA A 1 92 ? 17.901 -0.640 -25.999 1.00 68.12 92 ALA A O 1
ATOM 717 N N . LEU A 1 93 ? 16.516 -1.271 -24.352 1.00 63.56 93 LEU A N 1
ATOM 718 C CA . LEU A 1 93 ? 17.342 -0.801 -23.255 1.00 63.56 93 LEU A CA 1
ATOM 719 C C . LEU A 1 93 ? 18.019 -2.008 -22.607 1.00 63.56 93 LEU A C 1
ATOM 721 O O . LEU A 1 93 ? 17.348 -2.986 -22.263 1.00 63.56 93 LEU A O 1
ATOM 725 N N . ASP A 1 94 ? 19.331 -1.922 -22.396 1.00 64.38 94 ASP A N 1
ATOM 726 C CA . ASP A 1 94 ? 20.005 -2.795 -21.439 1.00 64.38 94 ASP A CA 1
ATOM 727 C C . ASP A 1 94 ? 19.440 -2.443 -20.062 1.00 64.38 94 ASP A C 1
ATOM 729 O O . ASP A 1 94 ? 19.735 -1.387 -19.498 1.00 64.38 94 ASP A O 1
ATOM 733 N N . ARG A 1 95 ? 18.529 -3.280 -19.555 1.00 63.94 95 ARG A N 1
ATOM 734 C CA . ARG A 1 95 ? 17.970 -3.099 -18.215 1.00 63.94 95 ARG A CA 1
ATOM 735 C C . ARG A 1 95 ? 19.130 -3.112 -17.231 1.00 63.94 95 ARG A C 1
ATOM 737 O O . ARG A 1 95 ? 19.870 -4.091 -17.177 1.00 63.94 95 ARG A O 1
ATOM 744 N N . GLU A 1 96 ? 19.268 -2.043 -16.455 1.00 69.88 96 GLU A N 1
ATOM 745 C CA . GLU A 1 96 ? 20.320 -1.942 -15.448 1.00 69.88 96 GLU A CA 1
ATOM 746 C C . GLU A 1 96 ? 20.263 -3.161 -14.516 1.00 69.88 96 GLU A C 1
ATOM 748 O O . GLU A 1 96 ? 19.223 -3.457 -13.917 1.00 69.88 96 GLU A O 1
ATOM 753 N N . SER A 1 97 ? 21.376 -3.893 -14.408 1.00 79.62 97 SER A N 1
ATOM 754 C CA . SER A 1 97 ? 21.455 -5.134 -13.628 1.00 79.62 97 SER A CA 1
ATOM 755 C C . SER A 1 97 ? 21.020 -4.945 -12.172 1.00 79.62 97 SER A C 1
ATOM 757 O O . SER A 1 97 ? 20.441 -5.860 -11.591 1.00 79.62 97 SER A O 1
ATOM 759 N N . GLU A 1 98 ? 21.251 -3.759 -11.598 1.00 83.56 98 GLU A N 1
ATOM 760 C CA . GLU A 1 98 ? 20.830 -3.395 -10.239 1.00 83.56 98 GLU A CA 1
ATOM 761 C C . GLU A 1 98 ? 19.307 -3.384 -10.082 1.00 83.56 98 GLU A C 1
ATOM 763 O O . GLU A 1 98 ? 18.782 -3.890 -9.092 1.00 83.56 98 GLU A O 1
ATOM 768 N N . MET A 1 99 ? 18.581 -2.876 -11.081 1.00 85.94 99 MET A N 1
ATOM 769 C CA . MET A 1 99 ? 17.122 -2.829 -11.058 1.00 85.94 99 MET A CA 1
ATOM 770 C C . MET A 1 99 ? 16.523 -4.237 -11.097 1.00 85.94 99 MET A C 1
ATOM 772 O O . MET A 1 99 ? 15.628 -4.539 -10.311 1.00 85.94 99 MET A O 1
ATOM 776 N N . ILE A 1 100 ? 17.038 -5.117 -11.965 1.00 87.50 100 ILE A N 1
ATOM 777 C CA . ILE A 1 100 ? 16.604 -6.524 -12.010 1.00 87.50 100 ILE A CA 1
ATOM 778 C C . ILE A 1 100 ? 16.884 -7.200 -10.665 1.00 87.50 100 ILE A C 1
ATOM 780 O O . ILE A 1 100 ? 16.023 -7.906 -10.140 1.00 87.50 100 ILE A O 1
ATOM 784 N N . TRP A 1 101 ? 18.062 -6.962 -10.087 1.00 88.88 101 TRP A N 1
ATOM 785 C CA . TRP A 1 101 ? 18.417 -7.512 -8.781 1.00 88.88 101 TRP A CA 1
ATOM 786 C C . TRP A 1 101 ? 17.472 -7.038 -7.677 1.00 88.88 101 TRP A C 1
ATOM 788 O O . TRP A 1 101 ? 16.971 -7.863 -6.917 1.00 88.88 101 TRP A O 1
ATOM 798 N N . GLY A 1 102 ? 17.164 -5.740 -7.626 1.00 91.00 102 GLY A N 1
ATOM 799 C CA . GLY A 1 102 ? 16.217 -5.179 -6.661 1.00 91.00 102 GLY A CA 1
ATOM 800 C C . GLY A 1 102 ? 14.809 -5.761 -6.807 1.00 91.00 102 GLY A C 1
ATOM 801 O O . GLY A 1 102 ? 14.181 -6.114 -5.811 1.00 91.00 102 GLY A O 1
ATOM 802 N N . GLN A 1 103 ? 14.328 -5.939 -8.043 1.00 91.56 103 GLN A N 1
ATOM 803 C CA . GLN A 1 103 ? 13.040 -6.594 -8.310 1.00 91.56 103 GLN A CA 1
ATOM 804 C C . GLN A 1 103 ? 13.026 -8.046 -7.817 1.00 91.56 103 GLN A C 1
ATOM 806 O O . GLN A 1 103 ? 12.093 -8.452 -7.125 1.00 91.56 103 GLN A O 1
ATOM 811 N N . LEU A 1 104 ? 14.061 -8.824 -8.148 1.00 93.19 104 LEU A N 1
ATOM 812 C CA . LEU A 1 104 ? 14.169 -10.224 -7.734 1.00 93.19 104 LEU A CA 1
ATOM 813 C C . LEU A 1 104 ? 14.308 -10.371 -6.220 1.00 93.19 104 LEU A C 1
ATOM 815 O O . LEU A 1 104 ? 13.728 -11.293 -5.656 1.00 93.19 104 LEU A O 1
ATOM 819 N N . GLN A 1 105 ? 15.031 -9.461 -5.563 1.00 93.38 105 GLN A N 1
ATOM 820 C CA . GLN A 1 105 ? 15.154 -9.459 -4.111 1.00 93.38 105 GLN A CA 1
ATOM 821 C C . GLN A 1 105 ? 13.789 -9.264 -3.446 1.00 93.38 105 GLN A C 1
ATOM 823 O O . GLN A 1 105 ? 13.424 -10.055 -2.584 1.00 93.38 105 GLN A O 1
ATOM 828 N N . VAL A 1 106 ? 13.005 -8.272 -3.882 1.00 94.00 106 VAL A N 1
ATOM 829 C CA . VAL A 1 106 ? 11.652 -8.062 -3.342 1.00 94.00 106 VAL A CA 1
ATOM 830 C C . VAL A 1 106 ? 10.791 -9.307 -3.544 1.00 94.00 106 VAL A C 1
ATOM 832 O O . VAL A 1 106 ? 10.160 -9.765 -2.601 1.00 94.00 106 VAL A O 1
ATOM 835 N N . LEU A 1 107 ? 10.797 -9.894 -4.744 1.00 93.75 107 LEU A N 1
ATOM 836 C CA . LEU A 1 107 ? 10.015 -11.102 -5.028 1.00 93.75 107 LEU A CA 1
ATOM 837 C C . LEU A 1 107 ? 10.454 -12.324 -4.211 1.00 93.75 107 LEU A C 1
ATOM 839 O O . LEU A 1 107 ? 9.632 -13.198 -3.964 1.00 93.75 107 LEU A O 1
ATOM 843 N N . ALA A 1 108 ? 11.725 -12.405 -3.818 1.00 95.38 108 ALA A N 1
ATOM 844 C CA . ALA A 1 108 ? 12.240 -13.494 -2.993 1.00 95.38 108 ALA A CA 1
ATOM 845 C C . ALA A 1 108 ? 11.889 -13.344 -1.502 1.00 95.38 108 ALA A C 1
ATOM 847 O O . ALA A 1 108 ? 11.919 -14.336 -0.776 1.00 95.38 108 ALA A O 1
ATOM 848 N N . GLU A 1 109 ? 11.601 -12.123 -1.043 1.00 92.75 109 GLU A N 1
ATOM 849 C CA . GLU A 1 109 ? 11.278 -11.817 0.356 1.00 92.75 109 GLU A CA 1
ATOM 850 C C . GLU A 1 109 ? 9.762 -11.758 0.651 1.00 92.75 109 GLU A C 1
ATOM 852 O O . GLU A 1 109 ? 9.380 -11.746 1.824 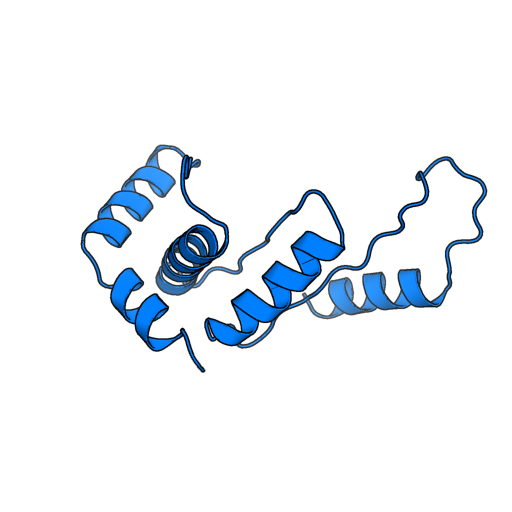1.00 92.75 109 GLU A O 1
ATOM 857 N N . LEU A 1 110 ? 8.912 -11.732 -0.387 1.00 88.12 110 LEU A N 1
ATOM 858 C CA . LEU A 1 110 ? 7.442 -11.813 -0.293 1.00 88.12 110 LEU A CA 1
ATOM 859 C C . LEU A 1 110 ? 6.946 -13.238 0.000 1.00 88.12 110 LEU A C 1
ATOM 861 O O . LEU A 1 110 ? 5.996 -13.350 0.811 1.00 88.12 110 LEU A O 1
#

Secondary structure (DSSP, 8-state):
--SHHHHHHHHTSHHHHHHHHHHHHHS-----S--HHHHHHHHHHHHHHTT-------SSHHHHHHHHHHHHHTT-S--------SS-TTS-----HHHHHHHHHHHHH-

pLDDT: mean 91.18, std 8.25, range [54.78, 97.44]

Radius of gyration: 16.42 Å; chains: 1; bounding box: 41×27×44 Å

Foldseek 3Di:
DQAQVVLCVLLPDPVLVVQLVCCVVVVDDDDPPDDPLVVLSSQSSNCVNVVHDDDDDDPDLVVLVVSQVSVVNNPDPDGQDQDDDPDDPPDPDPPPPVNVVSNVVSVVVD

Sequence (110 aa):
MSFSAIVKGLGRSRLCEELLLKLQQQHVLDLCGLPRLPKGLVASALAQEQHQPLLVVTATLEESGRWATQLEAMGWQTVYFYPTSEASPYEALDRESEMIWGQLQVLAEL